Protein AF-A0A259RY39-F1 (afdb_monomer)

Sequence (147 aa):
MTQNDYSRMEEHLDDMGLEQGPTVVTRWVSFTVADETYALNVLDVQEVLRAAEITPIPGAHPAIRGIINLRGNVVTILDARIFFSLPEKPFDDDSRIMVVELRSGEVAGIVVDSVAEVIALDEEIVNEAKRRQIDYPCRSQRIIGSR

pLDDT: mean 76.79, std 20.11, range [33.66, 96.0]

Foldseek 3Di:
DDPPPVVVVVVVVVPPPPPPPPQPWWKWWWAAAPPDIDTDGPVFFDDKAADDDADADPPDDPQWRHWDQDPNDTATEGEPCVVVVHDDDDADRQWIWTWGQDPVRHIHTYIGNHTDDIDIDGPVVDDPDPPPVPPDPPPPPPPPDDD

Nearest PDB structures (foldseek):
  2qdl-assembly2_B  TM=9.710E-01  e=1.797E-10  Caldanaerobacter subterraneus subsp. tengcongensis MB4
  2qdl-assembly1_A  TM=9.159E-01  e=6.463E-10  Caldanaerobacter subterraneus subsp. tengcongensis MB4
  8c5v-assembly1_H  TM=9.210E-01  e=1.408E-09  Escherichia coli
  4jpb-assembly1_W  TM=8.620E-01  e=2.688E-08  Thermotoga maritima MSB8
  3ja6-assembly1_F  TM=8.731E-01  e=1.080E-07  Escherichia coli

Solvent-accessible surface area (backbone atoms only — not comparable to full-atom values): 9207 Å² total; per-residue (Å²): 139,74,88,70,67,64,63,70,59,57,72,65,60,78,73,67,76,74,73,78,60,84,76,63,66,44,50,25,41,31,30,30,50,90,96,44,81,48,70,42,53,46,89,38,48,77,49,80,40,68,70,68,86,61,47,68,52,89,91,53,59,86,34,44,57,21,34,38,77,58,94,87,40,81,30,46,29,32,34,48,39,53,67,69,74,42,81,83,73,82,85,54,96,57,19,24,28,42,29,31,52,43,99,87,73,49,60,38,28,36,38,37,53,31,68,76,52,79,44,77,41,52,61,91,75,63,71,82,73,76,81,74,79,76,83,68,84,78,77,79,76,77,82,74,85,77,132

Secondary structure (DSSP, 8-state):
--TTTTHHHHTTTTT---------EEEEEEEEETTEEEEEETTTEEEEEE----BPPTT--TTEEEEEEETTEEEEEEEHHHHTTPPP----SS-EEEEEE-TTS-EEEEEESEEEEEEEEETTT----------------------

Mean predicted aligned error: 12.69 Å

Structure (mmCIF, N/CA/C/O backbone):
data_AF-A0A259RY39-F1
#
_entry.id   AF-A0A259RY39-F1
#
loop_
_atom_site.group_PDB
_atom_site.id
_atom_site.type_symbol
_atom_site.label_atom_id
_atom_site.label_alt_id
_atom_site.label_comp_id
_atom_site.label_asym_id
_atom_site.label_entity_id
_atom_site.label_seq_id
_atom_site.pdbx_PDB_ins_code
_atom_site.Cartn_x
_atom_site.Cartn_y
_atom_site.Cartn_z
_atom_site.occupancy
_atom_site.B_iso_or_equiv
_atom_site.auth_seq_id
_atom_site.auth_comp_id
_atom_site.auth_asym_id
_atom_site.auth_atom_id
_atom_site.pdbx_PDB_model_num
ATOM 1 N N . MET A 1 1 ? 60.167 21.626 -30.071 1.00 44.81 1 MET A N 1
ATOM 2 C CA . MET A 1 1 ? 58.891 22.324 -29.814 1.00 44.81 1 MET A CA 1
ATOM 3 C C . MET A 1 1 ? 58.229 21.558 -28.691 1.00 44.81 1 MET A C 1
ATOM 5 O O . MET A 1 1 ? 57.901 20.397 -28.883 1.00 44.81 1 MET A O 1
ATOM 9 N N . THR A 1 2 ? 58.299 22.112 -27.485 1.00 44.94 2 THR A N 1
ATOM 10 C CA . THR A 1 2 ? 58.137 21.401 -26.211 1.00 44.94 2 THR A CA 1
ATOM 11 C C . THR A 1 2 ? 56.680 21.304 -25.776 1.00 44.94 2 THR A C 1
ATOM 13 O O . THR A 1 2 ? 55.880 22.178 -26.086 1.00 44.94 2 THR A O 1
ATOM 16 N N . GLN A 1 3 ? 56.406 20.259 -24.994 1.00 48.69 3 GLN A N 1
ATOM 17 C CA . GLN A 1 3 ? 55.212 19.894 -24.215 1.00 48.69 3 GLN A CA 1
ATOM 18 C C . GLN A 1 3 ? 54.482 21.015 -23.424 1.00 48.69 3 GLN A C 1
ATOM 20 O O . GLN A 1 3 ? 53.579 20.706 -22.659 1.00 48.69 3 GLN A O 1
ATOM 25 N N . ASN A 1 4 ? 54.864 22.289 -23.547 1.00 48.75 4 ASN A N 1
ATOM 26 C CA . ASN A 1 4 ? 54.578 23.344 -22.568 1.00 48.75 4 ASN A CA 1
ATOM 27 C C . ASN A 1 4 ? 53.408 24.282 -22.931 1.00 48.75 4 ASN A C 1
ATOM 29 O O . ASN A 1 4 ? 53.130 25.199 -22.165 1.00 48.75 4 ASN A O 1
ATOM 33 N N . ASP A 1 5 ? 52.738 24.074 -24.071 1.00 55.75 5 ASP A N 1
ATOM 34 C CA . ASP A 1 5 ? 51.560 24.873 -24.467 1.00 55.75 5 ASP A CA 1
ATOM 35 C C . ASP A 1 5 ? 50.223 24.227 -24.062 1.00 55.75 5 ASP A C 1
ATOM 37 O O . ASP A 1 5 ? 49.259 24.942 -23.802 1.00 55.75 5 ASP A O 1
ATOM 41 N N . TYR A 1 6 ? 50.150 22.897 -23.925 1.00 54.31 6 TYR A N 1
ATOM 42 C CA . TYR A 1 6 ? 48.896 22.223 -23.549 1.00 54.31 6 TYR A CA 1
ATOM 43 C C . TYR A 1 6 ? 48.585 22.314 -22.049 1.00 54.31 6 TYR A C 1
ATOM 45 O O . TYR A 1 6 ? 47.423 22.437 -21.676 1.00 54.31 6 TYR A O 1
ATOM 53 N N . SER A 1 7 ? 49.604 22.370 -21.186 1.00 51.31 7 SER A N 1
ATOM 54 C CA . SER A 1 7 ? 49.407 22.511 -19.735 1.00 51.31 7 SER A CA 1
ATOM 55 C C . SER A 1 7 ? 48.863 23.886 -19.327 1.00 51.31 7 SER A C 1
ATOM 57 O O . SER A 1 7 ? 48.232 24.012 -18.287 1.00 51.31 7 SER A O 1
ATOM 59 N N . ARG A 1 8 ? 49.039 24.921 -20.162 1.00 52.28 8 ARG A N 1
ATOM 60 C CA . ARG A 1 8 ? 48.520 26.271 -19.881 1.00 52.28 8 ARG A CA 1
ATOM 61 C C . ARG A 1 8 ? 47.034 26.438 -20.228 1.00 52.28 8 ARG A C 1
ATOM 63 O O . ARG A 1 8 ? 46.434 27.441 -19.856 1.00 52.28 8 ARG A O 1
ATOM 70 N N . MET A 1 9 ? 46.446 25.474 -20.938 1.00 46.97 9 MET A N 1
ATOM 71 C CA . MET A 1 9 ? 45.008 25.439 -21.221 1.00 46.97 9 MET A CA 1
ATOM 72 C C . MET A 1 9 ? 44.228 24.549 -20.242 1.00 46.97 9 MET A C 1
ATOM 74 O O . MET A 1 9 ? 43.029 24.758 -20.089 1.00 46.97 9 MET A O 1
ATOM 78 N N . GLU A 1 10 ? 44.883 23.607 -19.554 1.00 49.94 10 GLU A N 1
ATOM 79 C CA . GLU A 1 10 ? 44.246 22.778 -18.514 1.00 49.94 10 GLU A CA 1
ATOM 80 C C . GLU A 1 10 ? 44.053 23.538 -17.190 1.00 49.94 10 GLU A C 1
ATOM 82 O O . GLU A 1 10 ? 43.037 23.351 -16.532 1.00 49.94 10 GLU A O 1
ATOM 87 N N . GLU A 1 11 ? 44.927 24.495 -16.852 1.00 48.84 11 GLU A N 1
ATOM 88 C CA . GLU A 1 11 ? 44.770 25.334 -15.645 1.00 48.84 11 GLU A CA 1
ATOM 89 C C . GLU A 1 11 ? 43.598 26.338 -15.711 1.00 48.84 11 GLU A C 1
ATOM 91 O O . GLU A 1 11 ? 43.310 27.005 -14.721 1.00 48.84 11 GLU A O 1
ATOM 96 N N . HIS A 1 12 ? 42.908 26.475 -16.851 1.00 47.03 12 HIS A N 1
ATOM 97 C CA . HIS A 1 12 ? 41.786 27.417 -16.994 1.00 47.03 12 HIS A CA 1
ATOM 98 C C . HIS A 1 12 ? 40.399 26.757 -16.974 1.00 47.03 12 HIS A C 1
ATOM 100 O O . HIS A 1 12 ? 39.395 27.456 -17.079 1.00 47.03 12 HIS A O 1
ATOM 106 N N . LEU A 1 13 ? 40.322 25.428 -16.841 1.00 52.62 13 LEU A N 1
ATOM 107 C CA . LEU A 1 13 ? 39.045 24.705 -16.746 1.00 52.62 13 LEU A CA 1
ATOM 108 C C . LEU A 1 13 ? 38.682 24.296 -15.311 1.00 52.62 13 LEU A C 1
ATOM 110 O O . LEU A 1 13 ? 37.520 23.987 -15.061 1.00 52.62 13 LEU A O 1
ATOM 114 N N . ASP A 1 14 ? 39.619 24.403 -14.365 1.00 46.53 14 ASP A N 1
ATOM 115 C CA . ASP A 1 14 ? 39.352 24.226 -12.928 1.00 46.53 14 ASP A CA 1
ATOM 116 C C . ASP A 1 14 ? 38.629 25.436 -12.291 1.00 46.53 14 ASP A C 1
ATOM 118 O O . ASP A 1 14 ? 38.154 25.342 -11.162 1.00 46.53 14 ASP A O 1
ATOM 122 N N . ASP A 1 15 ? 38.493 26.560 -13.012 1.00 50.41 15 ASP A N 1
ATOM 123 C CA . ASP A 1 15 ? 37.770 27.769 -12.562 1.00 50.41 15 ASP A CA 1
ATOM 124 C C . ASP A 1 15 ? 36.294 27.796 -13.017 1.00 50.41 15 ASP A C 1
ATOM 126 O O . ASP A 1 15 ? 35.532 28.713 -12.709 1.00 50.41 15 ASP A O 1
ATOM 130 N N . MET A 1 16 ? 35.833 26.760 -13.730 1.00 51.25 16 MET A N 1
ATOM 131 C CA . MET A 1 16 ? 34.403 26.557 -13.974 1.00 51.25 16 MET A CA 1
ATOM 132 C C . MET A 1 16 ? 33.787 25.832 -12.783 1.00 51.25 16 MET A C 1
ATOM 134 O O . MET A 1 16 ? 33.422 24.662 -12.881 1.00 51.25 16 MET A O 1
ATOM 138 N N . GLY A 1 17 ? 33.682 26.551 -11.662 1.00 52.22 17 GLY A N 1
ATOM 139 C CA . GLY A 1 17 ? 33.010 26.139 -10.434 1.00 52.22 17 GLY A CA 1
ATOM 140 C C . GLY A 1 17 ? 31.550 25.745 -10.657 1.00 52.22 17 GLY A C 1
ATOM 141 O O . GLY A 1 1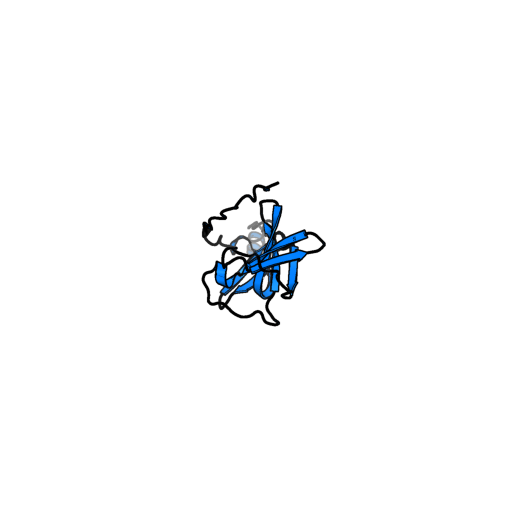7 ? 30.628 26.457 -10.269 1.00 52.22 17 GLY A O 1
ATOM 142 N N . LEU A 1 18 ? 31.328 24.565 -11.230 1.00 53.22 18 LEU A N 1
ATOM 143 C CA . LEU A 1 18 ? 30.142 23.784 -10.955 1.00 53.22 18 LEU A CA 1
ATOM 144 C C . LEU A 1 18 ? 30.344 23.236 -9.548 1.00 53.22 18 LEU A C 1
ATOM 146 O O . LEU A 1 18 ? 30.750 22.090 -9.355 1.00 53.22 18 LEU A O 1
ATOM 150 N N . GLU A 1 19 ? 30.079 24.087 -8.556 1.00 52.00 19 GLU A N 1
ATOM 151 C CA . GLU A 1 19 ? 29.602 23.590 -7.279 1.00 52.00 19 GLU A CA 1
ATOM 152 C C . GLU A 1 19 ? 28.390 22.721 -7.612 1.00 52.00 19 GLU A C 1
ATOM 154 O O . GLU A 1 19 ? 27.278 23.210 -7.810 1.00 52.00 19 GLU A O 1
ATOM 159 N N . GLN A 1 20 ? 28.613 21.415 -7.733 1.00 52.09 20 GLN A N 1
ATOM 160 C CA . GLN A 1 20 ? 27.557 20.443 -7.539 1.00 52.09 20 GLN A CA 1
ATOM 161 C C . GLN A 1 20 ? 27.186 20.611 -6.065 1.00 52.09 20 GLN A C 1
ATOM 163 O O . GLN A 1 20 ? 27.741 19.953 -5.183 1.00 52.09 20 GLN A O 1
ATOM 168 N N . GLY A 1 21 ? 26.328 21.602 -5.788 1.00 56.72 21 GLY A N 1
ATOM 169 C CA . GLY A 1 21 ? 25.655 21.737 -4.507 1.00 56.72 21 GLY A CA 1
ATOM 170 C C . GLY A 1 21 ? 25.049 20.379 -4.156 1.00 56.72 21 GLY A C 1
ATOM 171 O O . GLY A 1 21 ? 24.786 19.593 -5.066 1.00 56.72 21 GLY A O 1
ATOM 172 N N . PRO A 1 22 ? 24.886 20.052 -2.865 1.00 57.12 22 PRO A N 1
ATOM 173 C CA . PRO A 1 22 ? 24.523 18.703 -2.453 1.00 57.12 22 PRO A CA 1
ATOM 174 C C . PRO A 1 22 ? 23.298 18.241 -3.242 1.00 57.12 22 PRO A C 1
ATOM 176 O O . PRO A 1 22 ? 22.208 18.778 -3.049 1.00 57.12 22 PRO A O 1
ATOM 179 N N . THR A 1 23 ? 23.486 17.287 -4.159 1.00 62.09 23 THR A N 1
ATOM 180 C CA . THR A 1 23 ? 22.377 16.700 -4.904 1.00 62.09 23 THR A CA 1
ATOM 181 C C . THR A 1 23 ? 21.478 16.058 -3.863 1.00 62.09 23 THR A C 1
ATOM 183 O O . THR A 1 23 ? 21.899 15.148 -3.140 1.00 62.09 23 THR A O 1
ATOM 186 N N . VAL A 1 24 ? 20.270 16.596 -3.698 1.00 68.94 24 VAL A N 1
ATOM 187 C CA . VAL A 1 24 ? 19.313 16.067 -2.729 1.00 68.94 24 VAL A CA 1
ATOM 188 C C . VAL A 1 24 ? 18.763 14.775 -3.317 1.00 68.94 24 VAL A C 1
ATOM 190 O O . VAL A 1 24 ? 17.808 14.759 -4.087 1.00 68.94 24 VAL A O 1
ATOM 193 N N . VAL A 1 25 ? 19.433 13.671 -2.998 1.00 78.81 25 VAL A N 1
ATOM 194 C CA . VAL A 1 25 ? 19.019 12.339 -3.427 1.00 78.81 25 VAL A CA 1
ATOM 195 C C . VAL A 1 25 ? 17.863 11.891 -2.540 1.00 78.81 25 VAL A C 1
ATOM 197 O O . VAL A 1 25 ? 18.049 11.587 -1.358 1.00 78.81 25 VAL A O 1
ATOM 200 N N . THR A 1 26 ? 16.662 11.821 -3.112 1.00 84.69 26 THR A N 1
ATOM 201 C CA . THR A 1 26 ? 15.477 11.330 -2.403 1.00 84.69 26 THR A CA 1
ATOM 202 C C . THR A 1 26 ? 15.310 9.835 -2.642 1.00 84.69 26 THR A C 1
ATOM 204 O O . THR A 1 26 ? 15.520 9.325 -3.743 1.00 84.69 26 THR A O 1
ATOM 207 N N . ARG A 1 27 ? 14.935 9.105 -1.590 1.00 88.06 27 ARG A N 1
ATOM 208 C CA . ARG A 1 27 ? 14.699 7.660 -1.650 1.00 88.06 27 ARG A CA 1
ATOM 209 C C . ARG A 1 27 ? 13.213 7.362 -1.772 1.00 88.06 27 ARG A C 1
ATOM 211 O O . ARG A 1 27 ? 12.397 7.938 -1.056 1.00 88.06 27 ARG A O 1
ATOM 218 N N . TRP A 1 28 ? 12.888 6.405 -2.626 1.00 90.75 28 TRP A N 1
ATOM 219 C CA . TRP A 1 28 ? 11.523 6.031 -2.957 1.00 90.75 28 TRP A CA 1
ATOM 220 C C . TRP A 1 28 ? 11.354 4.521 -2.895 1.00 90.75 28 TRP A C 1
ATOM 222 O O . TRP A 1 28 ? 12.236 3.784 -3.319 1.00 90.75 28 TRP A O 1
ATOM 232 N N . VAL A 1 29 ? 10.216 4.051 -2.400 1.00 91.31 29 VAL A N 1
ATOM 233 C CA . VAL A 1 29 ? 9.821 2.643 -2.471 1.00 91.31 29 VAL A CA 1
ATOM 234 C C . VAL A 1 29 ? 9.013 2.449 -3.746 1.00 91.31 29 VAL A C 1
ATOM 236 O O . VAL A 1 29 ? 7.933 3.027 -3.876 1.00 91.31 29 VAL A O 1
ATOM 239 N N . SER A 1 30 ? 9.534 1.653 -4.680 1.00 92.06 30 SER A N 1
ATOM 240 C CA . SER A 1 30 ? 8.837 1.329 -5.926 1.00 92.06 30 SER A CA 1
ATOM 241 C C . SER A 1 30 ? 7.920 0.114 -5.761 1.00 92.06 30 SER A C 1
ATOM 243 O O . SER A 1 30 ? 8.240 -0.852 -5.063 1.00 92.06 30 SER A O 1
ATOM 245 N N . PHE A 1 31 ? 6.760 0.167 -6.404 1.00 93.38 31 PHE A N 1
ATOM 246 C CA . PHE A 1 31 ? 5.762 -0.898 -6.397 1.00 93.38 31 PHE A CA 1
ATOM 247 C C . PHE A 1 31 ? 5.000 -0.923 -7.718 1.00 93.38 31 PHE A C 1
ATOM 249 O O . PHE A 1 31 ? 5.008 0.050 -8.472 1.00 93.38 31 PHE A O 1
ATOM 256 N N . THR A 1 32 ? 4.335 -2.038 -7.996 1.00 92.94 32 THR A N 1
ATOM 257 C CA . THR A 1 32 ? 3.554 -2.210 -9.222 1.00 92.94 32 THR A CA 1
ATOM 258 C C . THR A 1 32 ? 2.072 -2.364 -8.923 1.00 92.94 32 THR A C 1
ATOM 260 O O . THR A 1 32 ? 1.668 -2.915 -7.891 1.00 92.94 32 THR A O 1
ATOM 263 N N . VAL A 1 33 ? 1.260 -1.839 -9.838 1.00 93.25 33 VAL A N 1
ATOM 264 C CA . VAL A 1 33 ? -0.185 -2.054 -9.886 1.00 93.25 33 VAL A CA 1
ATOM 265 C C . VAL A 1 33 ? -0.559 -2.284 -11.347 1.00 93.25 33 VAL A C 1
ATOM 267 O O . VAL A 1 33 ? -0.399 -1.401 -12.186 1.00 93.25 33 VAL A O 1
ATOM 270 N N . ALA A 1 34 ? -1.051 -3.481 -11.651 1.00 91.56 34 ALA A N 1
ATOM 271 C CA . ALA A 1 34 ? -1.175 -4.003 -13.006 1.00 91.56 34 ALA A CA 1
ATOM 272 C C . ALA A 1 34 ? 0.154 -3.878 -13.777 1.00 91.56 34 ALA A C 1
ATOM 274 O O . ALA A 1 34 ? 1.161 -4.422 -13.332 1.00 91.56 34 ALA A O 1
ATOM 275 N N . ASP A 1 35 ? 0.151 -3.175 -14.908 1.00 88.69 35 ASP A N 1
ATOM 276 C CA . ASP A 1 35 ? 1.316 -3.023 -15.786 1.00 88.69 35 ASP A CA 1
ATOM 277 C C . ASP A 1 35 ? 2.070 -1.701 -15.549 1.00 88.69 35 ASP A C 1
ATOM 279 O O . ASP A 1 35 ? 2.942 -1.324 -16.333 1.00 88.69 35 ASP A O 1
ATOM 283 N N . GLU A 1 36 ? 1.727 -0.971 -14.483 1.00 88.00 36 GLU A N 1
ATOM 284 C CA . GLU A 1 36 ? 2.298 0.337 -14.172 1.00 88.00 36 GLU A CA 1
ATOM 285 C C . GLU A 1 36 ? 3.130 0.306 -12.885 1.00 88.00 36 GLU A C 1
ATOM 287 O O . GLU A 1 36 ? 2.744 -0.281 -11.868 1.00 88.00 36 GLU A O 1
ATOM 292 N N . THR A 1 37 ? 4.276 0.989 -12.931 1.00 88.31 37 THR A N 1
ATOM 293 C CA . THR A 1 37 ? 5.172 1.170 -11.785 1.00 88.31 37 THR A CA 1
ATOM 294 C C . THR A 1 37 ? 4.937 2.530 -11.149 1.00 88.31 37 THR A C 1
ATOM 296 O O . THR A 1 37 ? 4.965 3.567 -11.813 1.00 88.31 37 THR A O 1
ATOM 299 N N . TYR A 1 38 ? 4.769 2.515 -9.835 1.00 89.19 38 TYR A N 1
ATOM 300 C CA . TYR A 1 38 ? 4.565 3.675 -8.987 1.00 89.19 38 TYR A CA 1
ATOM 301 C C . TYR A 1 38 ? 5.647 3.732 -7.912 1.00 89.19 38 TYR A C 1
ATOM 303 O O . TYR A 1 38 ? 6.360 2.755 -7.667 1.00 89.19 38 TYR A O 1
ATOM 311 N N . ALA A 1 39 ? 5.769 4.881 -7.252 1.00 88.3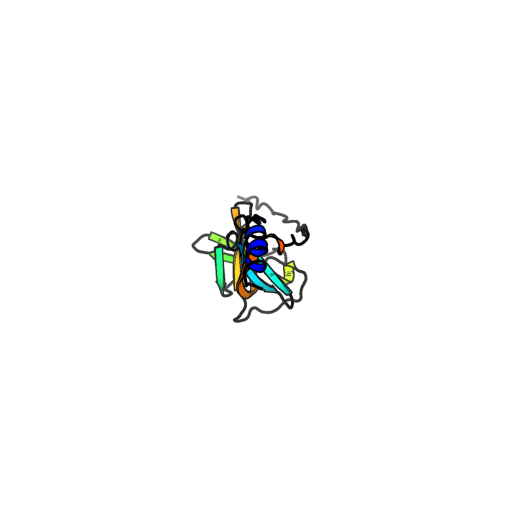8 39 ALA A N 1
ATOM 312 C CA . ALA A 1 39 ? 6.694 5.036 -6.145 1.00 88.38 39 ALA A CA 1
ATOM 313 C C . ALA A 1 39 ? 6.144 5.980 -5.073 1.00 88.38 39 ALA A C 1
ATOM 315 O O . ALA A 1 39 ? 5.450 6.951 -5.375 1.00 88.38 39 ALA A O 1
ATOM 316 N N . LEU A 1 40 ? 6.473 5.685 -3.817 1.00 89.00 40 LEU A N 1
ATOM 317 C CA . LEU A 1 40 ? 6.185 6.535 -2.661 1.00 89.00 40 LEU A CA 1
ATOM 318 C C . LEU A 1 40 ? 7.487 6.931 -1.982 1.00 89.00 40 LEU A C 1
ATOM 320 O O . LEU A 1 40 ? 8.448 6.162 -2.001 1.00 89.00 40 LEU A O 1
ATOM 324 N N . ASN A 1 41 ? 7.533 8.129 -1.400 1.00 87.94 41 ASN A N 1
ATOM 325 C CA . ASN A 1 41 ? 8.714 8.563 -0.667 1.00 87.94 41 ASN A CA 1
ATOM 326 C C . ASN A 1 41 ? 8.949 7.589 0.493 1.00 87.94 41 ASN A C 1
ATOM 328 O O . ASN A 1 41 ? 8.008 7.226 1.199 1.00 87.94 41 ASN A O 1
ATOM 332 N N . VAL A 1 42 ? 10.195 7.15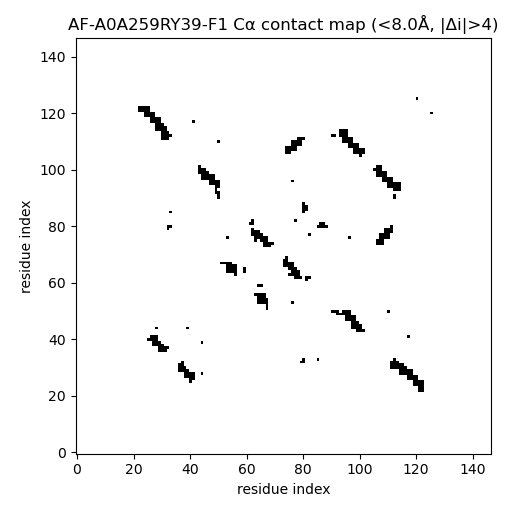7 0.692 1.00 89.94 42 VAL A N 1
ATOM 333 C CA . VAL A 1 42 ? 10.527 6.205 1.761 1.00 89.94 42 VAL A CA 1
ATOM 334 C C . VAL A 1 42 ? 10.143 6.730 3.145 1.00 89.94 42 VAL A C 1
ATOM 336 O O . VAL A 1 42 ? 9.871 5.938 4.036 1.00 89.94 42 VAL A O 1
ATOM 339 N N . LEU A 1 43 ? 10.102 8.053 3.323 1.00 89.88 43 LEU A N 1
ATOM 340 C CA . LEU A 1 43 ? 9.723 8.694 4.579 1.00 89.88 43 LEU A CA 1
ATOM 341 C C . LEU A 1 43 ? 8.222 8.586 4.877 1.00 89.88 43 LEU A C 1
ATOM 343 O O . LEU A 1 43 ? 7.847 8.620 6.043 1.00 89.88 43 LEU A O 1
ATOM 347 N N . ASP A 1 44 ? 7.384 8.425 3.850 1.00 90.38 44 ASP A N 1
ATOM 348 C CA . ASP A 1 44 ? 5.935 8.264 4.011 1.00 90.38 44 ASP A CA 1
ATOM 349 C C . ASP A 1 44 ? 5.548 6.792 4.250 1.00 90.38 44 ASP A C 1
ATOM 351 O O . ASP A 1 44 ? 4.426 6.503 4.664 1.00 90.38 44 ASP A O 1
ATOM 355 N N . VAL A 1 45 ? 6.452 5.841 3.980 1.00 92.44 45 VAL A N 1
ATOM 356 C CA . VAL A 1 45 ? 6.214 4.399 4.139 1.00 92.44 45 VAL A CA 1
ATOM 357 C C . VAL A 1 45 ? 6.717 3.946 5.505 1.00 92.44 45 VAL A C 1
ATOM 359 O O . VAL A 1 45 ? 7.919 3.884 5.748 1.00 92.44 45 VAL A O 1
ATOM 362 N N . GLN A 1 46 ? 5.796 3.564 6.388 1.00 93.12 46 GLN A N 1
ATOM 363 C CA . GLN A 1 46 ? 6.150 3.042 7.705 1.00 93.12 46 GLN A CA 1
ATOM 364 C C . GLN A 1 46 ? 6.610 1.586 7.617 1.00 93.12 46 GLN A C 1
ATOM 366 O O . GLN A 1 46 ? 7.667 1.233 8.137 1.00 93.12 46 GLN A O 1
ATOM 371 N N . GLU A 1 47 ? 5.818 0.724 6.970 1.00 92.25 47 GLU A N 1
ATOM 372 C CA . GLU A 1 47 ? 6.070 -0.720 6.911 1.00 92.25 47 GLU A CA 1
ATOM 373 C C . GLU A 1 47 ? 5.512 -1.327 5.614 1.00 92.25 47 GLU A C 1
ATOM 375 O O . GLU A 1 47 ? 4.513 -0.863 5.066 1.00 92.25 47 GLU A O 1
ATOM 380 N N . VAL A 1 48 ? 6.133 -2.408 5.135 1.00 94.06 48 VAL A N 1
ATOM 381 C CA . VAL A 1 48 ? 5.611 -3.225 4.031 1.00 94.06 48 VAL A CA 1
ATOM 382 C C . VAL A 1 48 ? 5.301 -4.611 4.574 1.00 94.06 48 VAL A C 1
ATOM 384 O O . VAL A 1 48 ? 6.197 -5.351 4.983 1.00 94.06 48 VAL A O 1
ATOM 387 N N . LEU A 1 49 ? 4.021 -4.965 4.582 1.00 93.62 49 LEU A N 1
ATOM 388 C CA . LEU A 1 49 ? 3.524 -6.225 5.119 1.00 93.62 49 LEU A CA 1
ATOM 389 C C . LEU A 1 49 ? 3.156 -7.170 3.974 1.00 93.62 49 LEU A C 1
ATOM 391 O O . LEU A 1 49 ? 2.766 -6.741 2.886 1.00 93.62 49 LEU A O 1
ATOM 395 N N . ARG A 1 50 ? 3.239 -8.479 4.217 1.00 91.56 50 ARG A N 1
ATOM 396 C CA . ARG A 1 50 ? 2.567 -9.451 3.342 1.00 91.56 50 ARG A CA 1
ATOM 397 C C . ARG A 1 50 ? 1.057 -9.256 3.447 1.00 91.56 50 ARG A C 1
ATOM 399 O O . ARG A 1 50 ? 0.578 -8.800 4.486 1.00 91.56 50 ARG A O 1
ATOM 406 N N . ALA A 1 51 ? 0.321 -9.610 2.395 1.00 78.00 51 ALA A N 1
ATOM 407 C CA . ALA A 1 51 ? -1.133 -9.646 2.467 1.00 78.00 51 ALA A CA 1
ATOM 408 C C . ALA A 1 51 ? -1.568 -10.515 3.665 1.00 78.00 51 ALA A C 1
ATOM 410 O O . ALA A 1 51 ? -1.242 -11.699 3.744 1.00 78.00 51 ALA A O 1
ATOM 411 N N . ALA A 1 52 ? -2.233 -9.885 4.631 1.00 78.50 52 ALA A N 1
ATOM 412 C CA . ALA A 1 52 ? -2.785 -10.524 5.820 1.00 78.50 52 ALA A CA 1
ATOM 413 C C . ALA A 1 52 ? -4.311 -10.620 5.694 1.00 78.50 52 ALA A C 1
ATOM 415 O O . ALA A 1 52 ? -4.902 -10.080 4.757 1.00 78.50 52 ALA A O 1
ATOM 416 N N . GLU A 1 53 ? -4.964 -11.280 6.649 1.00 88.31 53 GLU A N 1
ATOM 417 C CA . GLU A 1 53 ? -6.425 -11.273 6.715 1.00 88.31 53 GLU A CA 1
ATOM 418 C C . GLU A 1 53 ? -6.945 -9.850 6.969 1.00 88.31 53 GLU A C 1
ATOM 420 O O . GLU A 1 53 ? -6.661 -9.231 7.997 1.00 88.31 53 GLU A O 1
ATOM 425 N N . ILE A 1 54 ? -7.714 -9.330 6.011 1.00 93.88 54 ILE A N 1
ATOM 426 C CA . ILE A 1 54 ? -8.374 -8.026 6.102 1.00 93.88 54 ILE A CA 1
ATOM 427 C C . ILE A 1 54 ? -9.796 -8.250 6.609 1.00 93.88 54 ILE A C 1
ATOM 429 O O . ILE A 1 54 ? -10.560 -9.020 6.026 1.00 93.88 54 ILE A O 1
ATOM 433 N N . THR A 1 55 ? -10.172 -7.545 7.675 1.00 94.81 55 THR A N 1
ATOM 434 C CA . THR A 1 55 ? -11.544 -7.573 8.190 1.00 94.81 55 THR A CA 1
ATOM 435 C C . THR A 1 55 ? -12.405 -6.601 7.381 1.00 94.81 55 THR A C 1
ATOM 437 O O . THR A 1 55 ? -12.152 -5.394 7.442 1.00 94.81 55 THR A O 1
ATOM 440 N N . PRO A 1 56 ? -13.413 -7.071 6.625 1.00 92.38 56 PRO A N 1
ATOM 441 C CA . PRO A 1 56 ? -14.218 -6.200 5.777 1.00 92.38 56 PRO A CA 1
ATOM 442 C C . PRO A 1 56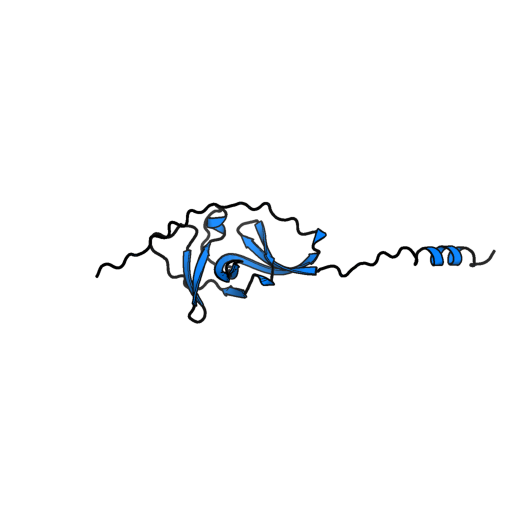 ? -15.073 -5.240 6.607 1.00 92.38 56 PRO A C 1
ATOM 444 O O . PRO A 1 56 ? -15.606 -5.604 7.655 1.00 92.38 56 PRO A O 1
ATOM 447 N N . ILE A 1 57 ? -15.249 -4.016 6.104 1.00 93.00 57 ILE A N 1
ATOM 448 C CA . ILE A 1 57 ? -16.137 -3.013 6.703 1.00 93.00 57 ILE A CA 1
ATOM 449 C C . ILE A 1 57 ? -17.461 -3.006 5.920 1.00 93.00 57 ILE A C 1
ATOM 451 O O . ILE A 1 57 ? -17.462 -2.664 4.734 1.00 93.00 57 ILE A O 1
ATOM 455 N N . PRO A 1 58 ? -18.604 -3.348 6.543 1.00 88.75 58 PRO A N 1
ATOM 456 C CA . PRO A 1 58 ? -19.899 -3.316 5.870 1.00 88.75 58 PRO A CA 1
ATOM 457 C C . PRO A 1 58 ? -20.256 -1.912 5.363 1.00 88.75 58 PRO A C 1
ATOM 459 O O . PRO A 1 58 ? -20.181 -0.937 6.108 1.00 88.75 58 PRO A O 1
ATOM 462 N N . GLY A 1 59 ? -20.675 -1.812 4.100 1.00 88.00 59 GLY A N 1
ATOM 463 C CA . GLY A 1 59 ? -21.103 -0.546 3.492 1.00 88.00 59 GLY A CA 1
ATOM 464 C C . GLY A 1 59 ? -19.972 0.432 3.156 1.00 88.00 59 GLY A C 1
ATOM 465 O O . GLY A 1 59 ? -20.258 1.571 2.786 1.00 88.00 59 GLY A O 1
ATOM 466 N N . ALA A 1 60 ? -18.707 0.016 3.275 1.00 88.38 60 ALA A N 1
ATOM 467 C CA . ALA A 1 60 ? -17.576 0.825 2.843 1.00 88.38 60 ALA A CA 1
ATOM 468 C C . ALA A 1 60 ? -17.519 0.965 1.313 1.00 88.38 60 ALA A C 1
ATOM 470 O O . ALA A 1 60 ? -18.097 0.174 0.564 1.00 88.38 60 ALA A O 1
ATOM 471 N N . HIS A 1 61 ? -16.808 1.995 0.852 1.00 89.38 61 HIS A N 1
ATOM 472 C CA . HIS A 1 61 ? -16.546 2.191 -0.571 1.00 89.38 61 HIS A CA 1
ATOM 473 C C . HIS A 1 61 ? -15.779 0.980 -1.143 1.00 89.38 61 HIS A C 1
ATOM 475 O O . HIS A 1 61 ? -14.908 0.474 -0.442 1.00 89.38 61 HIS A O 1
ATOM 481 N N . PRO A 1 62 ? -16.006 0.547 -2.400 1.00 87.56 62 PRO A N 1
ATOM 482 C CA . PRO A 1 62 ? -15.321 -0.619 -2.980 1.00 87.56 62 PRO A CA 1
ATOM 483 C C . PRO A 1 62 ? -13.789 -0.554 -2.930 1.00 87.56 62 PRO A C 1
ATOM 485 O O . PRO A 1 62 ? -13.125 -1.576 -2.799 1.00 87.56 62 PRO A O 1
ATOM 488 N N . ALA A 1 63 ? -13.227 0.657 -2.994 1.00 89.44 63 ALA A N 1
ATOM 489 C CA . ALA A 1 63 ? -11.785 0.875 -2.855 1.00 89.44 63 ALA A CA 1
ATOM 490 C C . ALA A 1 63 ? -11.248 0.563 -1.448 1.00 89.44 63 ALA A C 1
ATOM 492 O O . ALA A 1 63 ? -10.045 0.411 -1.287 1.00 89.44 63 ALA A O 1
ATOM 493 N N . ILE A 1 64 ? -12.111 0.484 -0.433 1.00 93.19 64 ILE A N 1
ATOM 494 C CA . ILE A 1 64 ? -11.761 0.119 0.939 1.00 93.19 64 ILE A CA 1
ATOM 495 C C . ILE A 1 64 ? -12.027 -1.376 1.101 1.00 93.19 64 ILE A C 1
ATOM 497 O O . ILE A 1 64 ? -13.177 -1.811 1.164 1.00 93.19 64 ILE A O 1
ATOM 501 N N . ARG A 1 65 ? -10.965 -2.178 1.220 1.00 92.44 65 ARG A N 1
ATOM 502 C CA . ARG A 1 65 ? -11.110 -3.622 1.473 1.00 92.44 65 ARG A CA 1
ATOM 503 C C . ARG A 1 65 ? -11.481 -3.919 2.911 1.00 92.44 65 ARG A C 1
ATOM 505 O O . ARG A 1 65 ? -12.146 -4.919 3.165 1.00 92.44 65 ARG A O 1
ATOM 512 N N . GLY A 1 66 ? -11.098 -3.043 3.834 1.00 94.50 66 GLY A N 1
ATOM 513 C CA . GLY A 1 66 ? -11.511 -3.136 5.223 1.00 94.50 66 GLY A CA 1
ATOM 514 C C . GLY A 1 66 ? -10.478 -2.558 6.174 1.00 94.50 66 GLY A C 1
ATOM 515 O O . GLY A 1 66 ? -9.887 -1.519 5.890 1.00 94.50 66 GLY A O 1
ATOM 516 N N . ILE A 1 67 ? -10.268 -3.239 7.296 1.00 94.81 67 ILE A N 1
ATOM 517 C CA . ILE A 1 67 ? -9.283 -2.877 8.314 1.00 94.81 67 ILE A CA 1
ATOM 518 C C . ILE A 1 67 ? -8.371 -4.049 8.673 1.00 94.81 67 ILE A C 1
ATOM 520 O O . ILE A 1 67 ? -8.759 -5.214 8.570 1.00 94.81 67 ILE A O 1
ATOM 524 N N . ILE A 1 68 ? -7.181 -3.722 9.168 1.00 94.44 68 ILE A N 1
ATOM 525 C CA . ILE A 1 68 ? -6.294 -4.650 9.876 1.00 94.44 68 ILE A CA 1
ATOM 526 C C . ILE A 1 68 ? -5.943 -4.085 11.250 1.00 94.44 68 ILE A C 1
ATOM 528 O O . ILE A 1 68 ? -6.013 -2.876 11.480 1.00 94.44 68 ILE A O 1
ATOM 532 N N . ASN A 1 69 ? -5.537 -4.967 12.159 1.00 92.44 69 ASN A N 1
ATOM 533 C CA . ASN A 1 69 ? -4.945 -4.563 13.426 1.00 92.44 69 ASN A CA 1
ATOM 534 C C . ASN A 1 69 ? -3.419 -4.583 13.301 1.00 92.44 69 ASN A C 1
ATOM 536 O O . ASN A 1 69 ? -2.812 -5.650 13.207 1.00 92.44 69 ASN A O 1
ATOM 540 N N . LEU A 1 70 ? -2.807 -3.402 13.323 1.00 91.00 70 LEU A N 1
ATOM 541 C CA . LEU A 1 70 ? -1.363 -3.229 13.318 1.00 91.00 70 LEU A CA 1
ATOM 542 C C . LEU A 1 70 ? -0.904 -2.749 14.697 1.00 91.00 70 LEU A C 1
ATOM 544 O O . LEU A 1 70 ? -1.072 -1.585 15.056 1.00 91.00 70 LEU A O 1
ATOM 548 N N . ARG A 1 71 ? -0.316 -3.660 15.482 1.00 90.25 71 ARG A N 1
ATOM 549 C CA . ARG A 1 71 ? 0.210 -3.384 16.837 1.00 90.25 71 ARG A CA 1
ATOM 550 C C . ARG A 1 71 ? -0.803 -2.709 17.779 1.00 90.25 71 ARG A C 1
ATOM 552 O O . ARG A 1 71 ? -0.436 -1.857 18.580 1.00 90.25 71 ARG A O 1
ATOM 559 N N . GLY A 1 72 ? -2.075 -3.089 17.692 1.00 89.75 72 GLY A N 1
ATOM 560 C CA . GLY A 1 72 ? -3.159 -2.509 18.491 1.00 89.75 72 GLY A CA 1
ATOM 561 C C . GLY A 1 72 ? -3.842 -1.303 17.842 1.00 89.75 72 GLY A C 1
ATOM 562 O O . GLY A 1 72 ? -4.877 -0.872 18.344 1.00 89.75 72 GLY A O 1
ATOM 563 N N . ASN A 1 73 ? -3.316 -0.789 16.725 1.00 89.31 73 ASN A N 1
ATOM 564 C CA . ASN A 1 73 ? -3.918 0.302 15.965 1.00 89.31 73 ASN A CA 1
ATOM 565 C C . ASN A 1 73 ? -4.746 -0.242 14.800 1.00 89.31 73 ASN A C 1
ATOM 567 O O . ASN A 1 73 ? -4.314 -1.131 14.065 1.00 89.31 73 ASN A O 1
ATOM 571 N N . VAL A 1 74 ? -5.941 0.313 14.617 1.00 91.88 74 VAL A N 1
ATOM 572 C CA . VAL A 1 74 ? -6.815 -0.033 13.494 1.00 91.88 74 VAL A CA 1
ATOM 573 C C . VAL A 1 74 ? -6.377 0.762 12.270 1.00 91.88 74 VAL A C 1
ATOM 575 O O . VAL A 1 74 ? -6.455 1.987 12.270 1.00 91.88 74 VAL A O 1
ATOM 578 N N . VAL A 1 75 ? -5.934 0.059 11.229 1.00 94.12 75 VAL A N 1
ATOM 579 C CA . VAL A 1 75 ? -5.468 0.659 9.973 1.00 94.12 75 VAL A CA 1
ATOM 580 C C . VAL A 1 75 ? -6.449 0.317 8.861 1.00 94.12 75 VAL A C 1
ATOM 582 O O . VAL A 1 75 ? -6.780 -0.853 8.660 1.00 94.12 75 VAL A O 1
ATOM 585 N N . THR A 1 76 ? -6.911 1.336 8.135 1.00 94.00 76 THR A N 1
ATOM 586 C CA . THR A 1 76 ? -7.802 1.158 6.978 1.00 94.00 76 THR A CA 1
ATOM 587 C C . THR A 1 76 ? -6.999 0.703 5.772 1.00 94.00 76 THR A C 1
ATOM 589 O O . THR A 1 76 ? -5.972 1.301 5.466 1.00 94.00 76 THR A O 1
ATOM 592 N N . ILE A 1 77 ? -7.480 -0.325 5.077 1.00 95.38 77 ILE A N 1
ATOM 593 C CA . ILE A 1 77 ? -6.827 -0.894 3.902 1.00 95.38 77 ILE A CA 1
ATOM 594 C C . ILE A 1 77 ? -7.576 -0.515 2.627 1.00 95.38 77 ILE A C 1
ATOM 596 O O . ILE A 1 77 ? -8.752 -0.854 2.461 1.00 95.38 77 ILE A O 1
ATOM 600 N N . LEU A 1 78 ? -6.866 0.150 1.719 1.00 94.31 78 LEU A N 1
ATOM 601 C CA . LEU A 1 78 ? -7.307 0.479 0.369 1.00 94.31 78 LEU A CA 1
ATOM 602 C C . LEU A 1 78 ? -6.748 -0.517 -0.652 1.00 94.31 78 LEU A C 1
ATOM 604 O O . LEU A 1 78 ? -5.626 -0.984 -0.507 1.00 94.31 78 LEU A O 1
ATOM 608 N N . ASP A 1 79 ? -7.503 -0.807 -1.706 1.00 93.44 79 ASP A N 1
ATOM 609 C CA . ASP A 1 79 ? -7.036 -1.577 -2.863 1.00 93.44 79 ASP A CA 1
ATOM 610 C C . ASP A 1 79 ? -6.593 -0.624 -3.978 1.00 93.44 79 ASP A C 1
ATOM 612 O O . ASP A 1 79 ? -7.415 0.132 -4.506 1.00 93.44 79 ASP A O 1
ATOM 616 N N . ALA A 1 80 ? -5.303 -0.642 -4.336 1.00 93.00 80 ALA A N 1
ATOM 617 C CA . ALA A 1 80 ? -4.768 0.263 -5.349 1.00 93.00 80 ALA A CA 1
ATOM 618 C C . ALA A 1 80 ? -5.383 0.029 -6.735 1.00 93.00 80 ALA A C 1
ATOM 620 O O . ALA A 1 80 ? -5.596 0.992 -7.470 1.00 93.00 80 ALA A O 1
ATOM 621 N N . ARG A 1 81 ? -5.724 -1.219 -7.090 1.00 93.19 81 ARG A N 1
ATOM 622 C CA 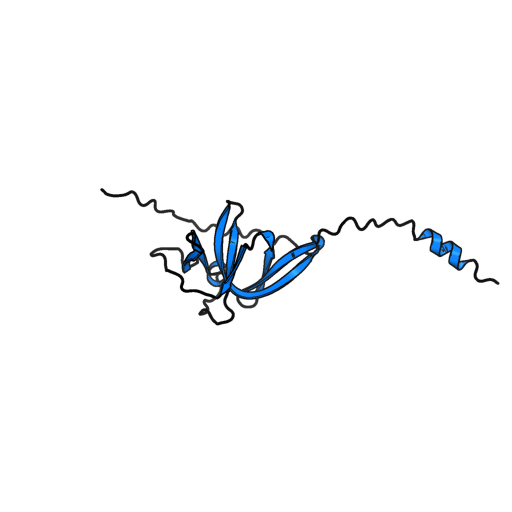. ARG A 1 81 ? -6.347 -1.523 -8.386 1.00 93.19 81 ARG A CA 1
ATOM 623 C C . ARG A 1 81 ? -7.716 -0.874 -8.466 1.00 93.19 81 ARG A C 1
ATOM 625 O O . ARG A 1 81 ? -7.975 -0.122 -9.400 1.00 93.19 81 ARG A O 1
ATOM 632 N N . ILE A 1 82 ? -8.558 -1.076 -7.452 1.00 92.06 82 ILE A N 1
ATOM 633 C CA . ILE A 1 82 ? -9.886 -0.446 -7.413 1.00 92.06 82 ILE A CA 1
ATOM 634 C C . ILE A 1 82 ? -9.776 1.072 -7.368 1.00 92.06 82 ILE A C 1
ATOM 636 O O . ILE A 1 82 ? -10.496 1.770 -8.081 1.00 92.06 82 ILE A O 1
ATOM 640 N N . PHE A 1 83 ? -8.856 1.590 -6.557 1.00 89.06 83 PHE A N 1
ATOM 641 C CA . PHE A 1 83 ? -8.637 3.023 -6.429 1.00 89.06 83 PHE A CA 1
ATOM 642 C C . PHE A 1 83 ? -8.231 3.669 -7.764 1.00 89.06 83 PHE A C 1
ATOM 644 O O . PHE A 1 83 ? -8.708 4.762 -8.079 1.00 89.06 83 PHE A O 1
ATOM 651 N N . PHE A 1 84 ? -7.428 2.975 -8.577 1.00 87.19 84 PHE A N 1
ATOM 652 C CA . PHE A 1 84 ? -7.039 3.389 -9.928 1.00 87.19 84 PHE A CA 1
ATOM 653 C C . PHE A 1 84 ? -8.014 2.948 -11.030 1.00 87.19 84 PHE A C 1
ATOM 655 O O . PHE A 1 84 ? -7.738 3.172 -12.206 1.00 87.19 84 PHE A O 1
ATOM 662 N N . SER A 1 85 ? -9.179 2.388 -10.677 1.00 89.31 85 SER A N 1
ATOM 663 C CA . SER A 1 85 ? -10.179 1.877 -11.632 1.00 89.31 85 SER A CA 1
ATOM 664 C C . SER A 1 85 ? -9.635 0.799 -12.583 1.00 89.31 85 SER A C 1
ATOM 666 O O . SER A 1 85 ? -10.038 0.709 -13.743 1.00 89.31 85 SER A O 1
ATOM 668 N N . LEU A 1 86 ? -8.713 -0.022 -12.084 1.00 89.88 86 LEU A N 1
ATOM 669 C CA . LEU A 1 86 ? -8.125 -1.169 -12.767 1.00 89.88 86 LEU A CA 1
ATOM 670 C C . LEU A 1 86 ? -8.885 -2.462 -12.420 1.00 89.88 86 LEU A C 1
ATOM 672 O O . LEU A 1 86 ? -9.539 -2.533 -11.375 1.00 89.88 86 LEU A O 1
ATOM 676 N N . PRO A 1 87 ? -8.787 -3.510 -13.259 1.00 91.00 87 PRO A N 1
ATOM 677 C CA . PRO A 1 87 ? -9.400 -4.802 -12.971 1.00 91.00 87 PRO A CA 1
ATOM 678 C C . PRO A 1 87 ? -8.911 -5.405 -11.649 1.00 91.00 87 PRO A C 1
ATOM 680 O O . PRO A 1 87 ? -7.706 -5.425 -11.371 1.00 91.00 87 PRO A O 1
ATOM 683 N N . GLU A 1 88 ? -9.851 -5.946 -10.871 1.00 89.25 88 GLU A N 1
ATOM 684 C CA . GLU A 1 88 ? -9.555 -6.697 -9.651 1.00 89.25 88 GLU A CA 1
ATOM 685 C C . GLU A 1 88 ? -8.689 -7.921 -9.944 1.00 89.25 88 GLU A C 1
ATOM 687 O O . GLU A 1 88 ? -8.860 -8.614 -10.950 1.00 89.25 88 GLU A O 1
ATOM 692 N N . LYS A 1 89 ? -7.786 -8.212 -9.011 1.00 89.62 89 LYS A N 1
ATOM 693 C CA . LYS A 1 89 ? -6.959 -9.413 -9.005 1.00 89.62 89 LYS A CA 1
ATOM 694 C C . LYS A 1 89 ? -6.981 -9.999 -7.589 1.00 89.62 89 LYS A C 1
ATOM 696 O O . LYS A 1 89 ? -6.857 -9.235 -6.631 1.00 89.62 89 LYS A O 1
ATOM 701 N N . PRO A 1 90 ? -7.143 -11.323 -7.424 1.00 89.56 90 PRO A N 1
ATOM 702 C CA . PRO A 1 90 ? -6.942 -11.965 -6.131 1.00 89.56 90 PRO A CA 1
ATOM 703 C C . PRO A 1 90 ? -5.529 -11.708 -5.604 1.00 89.56 90 PRO A C 1
ATOM 705 O O . PRO A 1 90 ? -4.574 -11.700 -6.381 1.00 89.56 90 PRO A O 1
ATOM 708 N N . PHE A 1 91 ? -5.398 -11.541 -4.290 1.00 90.19 91 PHE A N 1
ATOM 709 C CA . PHE A 1 91 ? -4.084 -11.404 -3.671 1.00 90.19 91 PHE A CA 1
ATOM 710 C C . PHE A 1 91 ? -3.310 -12.715 -3.795 1.00 90.19 91 PHE A C 1
ATOM 712 O O . PHE A 1 91 ? -3.854 -13.798 -3.569 1.00 90.19 91 PHE A O 1
ATOM 719 N N . ASP A 1 92 ? -2.044 -12.590 -4.156 1.00 92.00 92 ASP A N 1
ATOM 720 C CA . ASP A 1 92 ? -1.089 -13.678 -4.319 1.00 92.00 92 ASP A CA 1
ATOM 721 C C . ASP A 1 92 ? 0.117 -13.491 -3.385 1.00 92.00 92 ASP A C 1
ATOM 723 O O . ASP A 1 92 ? 0.155 -12.586 -2.547 1.00 92.00 92 ASP A O 1
ATOM 727 N N . ASP A 1 93 ? 1.113 -14.366 -3.522 1.00 92.19 93 ASP A N 1
ATOM 728 C CA . ASP A 1 93 ? 2.322 -14.349 -2.696 1.00 92.19 93 ASP A CA 1
ATOM 729 C C . ASP A 1 93 ? 3.198 -13.105 -2.916 1.00 92.19 93 ASP A C 1
ATOM 731 O O . ASP A 1 93 ? 4.040 -12.789 -2.064 1.00 92.19 93 ASP A O 1
ATOM 735 N N . ASP A 1 94 ? 2.993 -12.371 -4.010 1.00 93.81 94 ASP A N 1
ATOM 736 C CA . ASP A 1 94 ? 3.706 -11.132 -4.326 1.00 93.81 94 ASP A CA 1
ATOM 737 C C . ASP A 1 94 ? 2.992 -9.900 -3.766 1.00 93.81 94 ASP A C 1
ATOM 739 O O . ASP A 1 94 ? 3.653 -8.921 -3.411 1.00 93.81 94 ASP A O 1
ATOM 743 N N . SER A 1 95 ? 1.679 -9.994 -3.553 1.00 94.88 95 SER A N 1
ATOM 744 C CA . SER A 1 95 ? 0.845 -8.908 -3.044 1.00 94.88 95 SER A CA 1
ATOM 745 C C . SER A 1 95 ? 1.317 -8.413 -1.672 1.00 94.88 95 SER A C 1
ATOM 747 O O . SER A 1 95 ? 1.583 -9.187 -0.739 1.00 94.88 95 SER A O 1
ATOM 749 N N . ARG A 1 96 ? 1.426 -7.092 -1.517 1.00 95.69 96 ARG A N 1
ATOM 750 C CA . ARG A 1 96 ? 1.878 -6.443 -0.273 1.00 95.69 96 ARG A CA 1
ATOM 751 C C . ARG A 1 96 ? 0.887 -5.391 0.189 1.00 95.69 96 ARG A C 1
ATOM 753 O O . ARG A 1 96 ? 0.200 -4.778 -0.619 1.00 95.69 96 ARG A O 1
ATOM 760 N N . ILE A 1 97 ? 0.860 -5.159 1.496 1.00 96.00 97 ILE A N 1
ATOM 761 C CA . ILE A 1 97 ? 0.193 -4.013 2.111 1.00 96.00 97 ILE A CA 1
ATOM 762 C C . ILE A 1 97 ? 1.278 -2.997 2.464 1.00 96.00 97 ILE A C 1
ATOM 764 O O . ILE A 1 97 ? 2.089 -3.239 3.359 1.00 96.00 97 ILE A O 1
ATOM 768 N N . MET A 1 98 ? 1.299 -1.871 1.760 1.00 95.56 98 MET A N 1
ATOM 769 C CA . MET A 1 98 ? 2.141 -0.725 2.091 1.00 95.56 98 MET A CA 1
ATOM 770 C C . MET A 1 98 ? 1.432 0.119 3.145 1.00 95.56 98 MET A C 1
ATOM 772 O O . MET A 1 98 ? 0.382 0.693 2.869 1.00 95.56 98 MET A O 1
ATOM 776 N N . VAL A 1 99 ? 1.986 0.172 4.353 1.00 95.31 99 VAL A N 1
ATOM 777 C CA . VAL A 1 99 ? 1.495 1.019 5.442 1.00 95.31 99 VAL A CA 1
ATOM 778 C C . VAL A 1 99 ? 2.156 2.380 5.313 1.00 95.31 99 VAL A C 1
ATOM 780 O O . VAL A 1 99 ? 3.382 2.483 5.351 1.00 95.31 99 VAL A O 1
ATOM 783 N N . VAL A 1 100 ? 1.340 3.414 5.153 1.00 94.12 100 VAL A N 1
ATOM 784 C CA . VAL A 1 100 ? 1.782 4.776 4.877 1.00 94.12 100 VAL A CA 1
ATOM 785 C C . VAL A 1 100 ? 1.204 5.759 5.878 1.00 94.12 100 VAL A C 1
ATOM 787 O O . VAL A 1 100 ? 0.069 5.612 6.338 1.00 94.12 100 VAL A O 1
ATOM 790 N N . GLU A 1 101 ? 1.992 6.777 6.191 1.00 90.25 101 GLU A N 1
ATOM 791 C CA . GLU A 1 101 ? 1.555 7.924 6.972 1.00 90.25 101 GLU A CA 1
ATOM 792 C C . GLU A 1 101 ? 1.092 9.034 6.033 1.00 90.25 101 GLU A C 1
ATOM 794 O O . GLU A 1 101 ? 1.816 9.499 5.154 1.00 90.25 101 GLU A O 1
ATOM 799 N N . LEU A 1 102 ? -0.157 9.452 6.197 1.00 86.31 102 LEU A N 1
ATOM 800 C CA . LEU A 1 102 ? -0.704 10.581 5.467 1.00 86.31 102 LEU A CA 1
ATOM 801 C C . LEU A 1 102 ? -0.234 11.881 6.115 1.00 86.31 102 LEU A C 1
ATOM 803 O O . LEU A 1 102 ? 0.016 11.953 7.314 1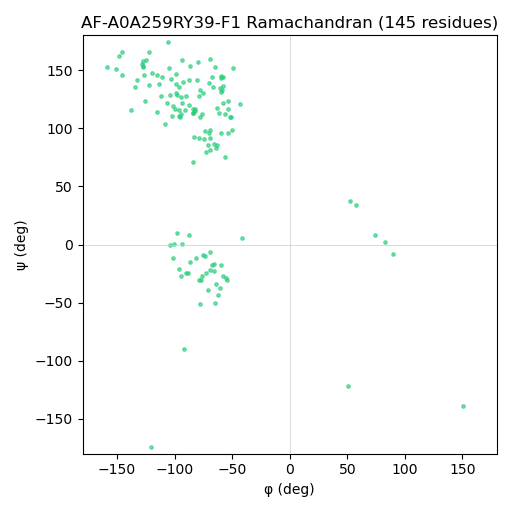.00 86.31 102 LEU A O 1
ATOM 807 N N . ARG A 1 103 ? -0.237 12.975 5.350 1.00 82.38 103 ARG A N 1
ATOM 808 C CA . ARG A 1 103 ? 0.095 14.312 5.880 1.00 82.38 103 ARG A CA 1
ATOM 809 C C . ARG A 1 103 ? -0.827 14.778 7.017 1.00 82.38 103 ARG A C 1
ATOM 811 O O . ARG A 1 103 ? -0.476 15.719 7.721 1.00 82.38 103 ARG A O 1
ATOM 818 N N . SER A 1 104 ? -2.004 14.166 7.179 1.00 85.06 104 SER A N 1
ATOM 819 C CA . SER A 1 104 ? -2.897 14.393 8.324 1.00 85.06 104 SER A CA 1
ATOM 820 C C . SER A 1 104 ? -2.398 13.759 9.632 1.00 85.06 104 SER A C 1
ATOM 822 O O . SER A 1 104 ? -2.967 14.045 10.683 1.00 85.06 104 SER A O 1
ATOM 824 N N . GLY A 1 105 ? -1.361 12.915 9.581 1.00 84.19 105 GLY A N 1
ATOM 825 C CA . GLY A 1 105 ? -0.896 12.058 10.678 1.00 84.19 105 GLY A CA 1
ATOM 826 C C . GLY A 1 105 ? -1.676 10.744 10.804 1.00 84.19 105 GLY A C 1
ATOM 827 O O . GLY A 1 105 ? -1.430 9.957 11.715 1.00 84.19 105 GLY A O 1
ATOM 828 N N . GLU A 1 106 ? -2.642 10.495 9.917 1.00 87.12 106 GLU A N 1
ATOM 829 C CA . GLU A 1 106 ? -3.388 9.237 9.878 1.00 87.12 106 GLU A CA 1
ATOM 830 C C . GLU A 1 106 ? -2.583 8.152 9.161 1.00 87.12 106 GLU A C 1
ATOM 832 O O . GLU A 1 106 ? -1.942 8.407 8.142 1.00 87.12 106 GLU A O 1
ATOM 837 N N . VAL A 1 107 ? -2.668 6.921 9.664 1.00 90.31 107 VAL A N 1
ATOM 838 C CA . VAL A 1 107 ? -2.024 5.759 9.047 1.00 90.31 107 VAL A CA 1
ATOM 839 C C . VAL A 1 107 ? -3.041 4.996 8.207 1.00 90.31 107 VAL A C 1
ATOM 841 O O . VAL A 1 107 ? -4.119 4.627 8.684 1.00 90.31 107 VAL A O 1
ATOM 844 N N . ALA A 1 108 ? -2.679 4.724 6.959 1.00 94.12 108 ALA A N 1
ATOM 845 C CA . ALA A 1 108 ? -3.468 3.933 6.025 1.00 94.12 108 ALA A CA 1
ATOM 846 C C . ALA A 1 108 ? -2.613 2.812 5.432 1.00 94.12 108 ALA A C 1
ATOM 848 O O . ALA A 1 108 ? -1.395 2.917 5.350 1.00 94.12 108 ALA A O 1
ATOM 849 N N . GLY A 1 109 ? -3.248 1.724 5.013 1.00 95.19 109 GLY A N 1
ATOM 850 C CA . GLY A 1 109 ? -2.603 0.661 4.257 1.00 95.19 109 GLY A CA 1
ATOM 851 C C . GLY A 1 109 ? -3.115 0.632 2.824 1.00 95.19 109 GLY A C 1
ATOM 852 O O . GLY A 1 109 ? -4.295 0.867 2.577 1.00 95.19 109 GLY A O 1
ATOM 853 N N . ILE A 1 110 ? -2.238 0.324 1.878 1.00 95.31 110 ILE A N 1
ATOM 854 C CA . ILE A 1 110 ? -2.562 0.211 0.456 1.00 95.31 110 ILE A CA 1
ATOM 855 C C . ILE A 1 110 ? -2.112 -1.165 -0.023 1.00 95.31 110 ILE A C 1
ATOM 857 O O . ILE A 1 110 ? -0.942 -1.515 0.114 1.00 95.31 110 ILE A O 1
ATOM 861 N N . VAL A 1 111 ? -3.033 -1.949 -0.577 1.00 95.69 111 VAL A N 1
ATOM 862 C CA . VAL A 1 111 ? -2.705 -3.211 -1.238 1.00 95.69 111 VAL A CA 1
ATOM 863 C C . VAL A 1 111 ?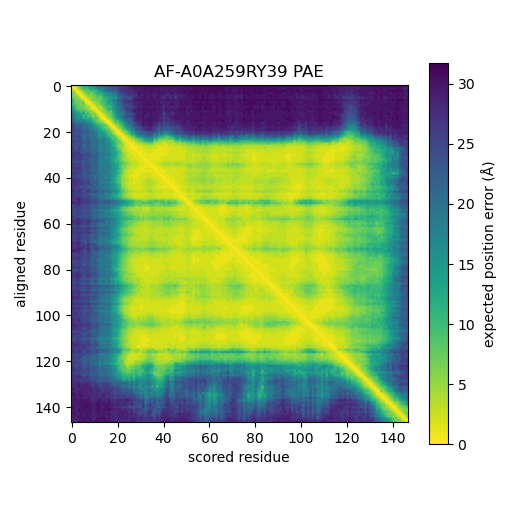 -2.174 -2.922 -2.634 1.00 95.69 111 VAL A C 1
ATOM 865 O O . VAL A 1 111 ? 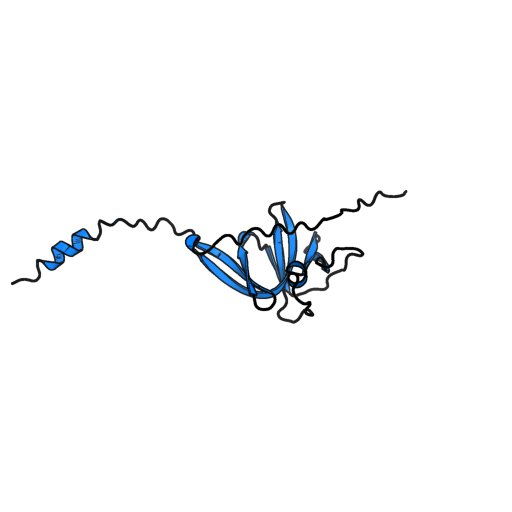-2.829 -2.228 -3.413 1.00 95.69 111 VAL A O 1
ATOM 868 N N . VAL A 1 112 ? -1.004 -3.476 -2.937 1.00 95.31 112 VAL A N 1
ATOM 869 C CA . VAL A 1 112 ? -0.309 -3.377 -4.226 1.00 95.31 112 VAL A CA 1
ATOM 870 C C . VAL A 1 112 ? 0.046 -4.776 -4.725 1.00 95.31 112 VAL A C 1
ATOM 872 O O . VAL A 1 112 ? 0.138 -5.710 -3.923 1.00 95.31 112 VAL A O 1
ATOM 875 N N . ASP A 1 113 ? 0.266 -4.930 -6.032 1.00 94.69 113 ASP A N 1
ATOM 876 C CA . ASP A 1 113 ? 0.538 -6.249 -6.619 1.00 94.69 113 ASP A CA 1
ATOM 877 C C . ASP A 1 113 ? 1.915 -6.780 -6.250 1.00 94.69 113 ASP A C 1
ATOM 879 O O . ASP A 1 113 ? 2.071 -7.970 -6.006 1.00 94.69 113 ASP A O 1
ATOM 883 N N . SER A 1 114 ? 2.914 -5.904 -6.212 1.00 94.38 114 SER A N 1
ATOM 884 C CA . SER A 1 114 ? 4.243 -6.245 -5.723 1.00 94.38 114 SER A CA 1
ATOM 885 C C . SER A 1 114 ? 4.997 -4.992 -5.307 1.00 94.38 114 SER A C 1
ATOM 887 O O . SER A 1 114 ? 4.763 -3.900 -5.827 1.00 94.38 114 SER A O 1
ATOM 889 N N . VAL A 1 115 ? 5.920 -5.157 -4.364 1.00 93.81 115 VAL A N 1
ATOM 890 C CA . VAL A 1 115 ? 6.922 -4.143 -4.020 1.00 93.81 115 VAL A CA 1
ATOM 891 C C . VAL A 1 115 ? 8.240 -4.598 -4.623 1.00 93.81 115 VAL A C 1
ATOM 893 O O . VAL A 1 115 ? 8.629 -5.749 -4.424 1.00 93.81 115 VAL A O 1
ATOM 896 N N . ALA A 1 116 ? 8.896 -3.713 -5.369 1.00 84.75 116 ALA A N 1
ATOM 897 C CA . ALA A 1 116 ? 10.137 -4.024 -6.062 1.00 84.75 116 ALA A CA 1
ATOM 898 C C . ALA A 1 116 ? 11.347 -3.672 -5.184 1.00 84.75 116 ALA A C 1
ATOM 900 O O . ALA A 1 116 ? 11.810 -4.501 -4.402 1.00 84.75 116 ALA A O 1
ATOM 901 N N . GLU A 1 117 ? 11.847 -2.441 -5.282 1.00 84.00 117 GLU A N 1
ATOM 902 C CA . GLU A 1 117 ? 13.057 -2.007 -4.580 1.00 84.00 117 GLU A CA 1
ATOM 903 C C . GLU A 1 117 ? 13.005 -0.539 -4.146 1.00 84.00 117 GLU A C 1
ATOM 905 O O . GLU A 1 117 ? 12.155 0.244 -4.592 1.00 84.00 117 GLU A O 1
ATOM 910 N N . VAL A 1 118 ? 13.932 -0.168 -3.259 1.00 87.31 118 VAL A N 1
ATOM 911 C CA . VAL A 1 118 ? 14.146 1.230 -2.882 1.00 87.31 118 VAL A CA 1
ATOM 912 C C . VAL A 1 118 ? 15.062 1.869 -3.916 1.00 87.31 118 VAL A C 1
ATOM 914 O O . VAL A 1 118 ? 16.224 1.487 -4.029 1.00 87.31 118 VAL A O 1
ATOM 917 N N . ILE A 1 119 ? 14.548 2.863 -4.634 1.00 86.44 119 ILE A N 1
ATOM 918 C CA . ILE A 1 119 ? 15.289 3.611 -5.649 1.00 86.44 119 ILE A CA 1
ATOM 919 C C . ILE A 1 119 ? 15.708 4.975 -5.104 1.00 86.44 119 ILE A C 1
ATOM 921 O O . ILE A 1 119 ? 14.979 5.623 -4.352 1.00 86.44 119 ILE A O 1
ATOM 925 N N . ALA A 1 120 ? 16.906 5.406 -5.480 1.00 83.44 120 ALA A N 1
ATOM 926 C CA . ALA A 1 120 ? 17.425 6.733 -5.195 1.00 83.44 120 ALA A CA 1
ATOM 927 C C . ALA A 1 120 ? 17.280 7.572 -6.467 1.00 83.44 120 ALA A C 1
ATOM 929 O O . ALA A 1 120 ? 17.815 7.192 -7.507 1.00 83.44 120 ALA A O 1
ATOM 930 N N . LEU A 1 121 ? 16.517 8.659 -6.394 1.00 79.75 121 LEU A N 1
ATOM 931 C CA . LEU A 1 121 ? 16.269 9.548 -7.524 1.00 79.75 121 LEU A CA 1
ATOM 932 C C . LEU A 1 121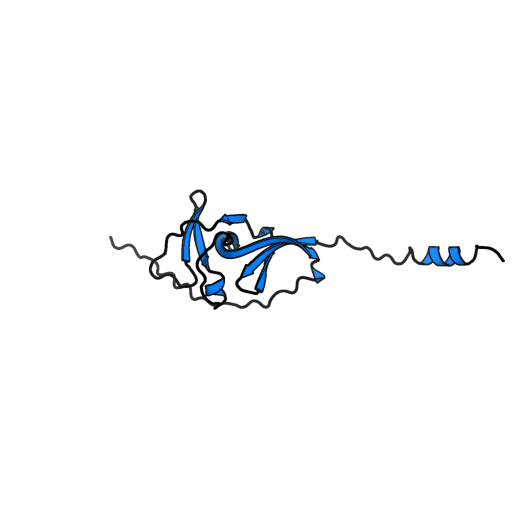 ? 16.704 10.964 -7.169 1.00 79.75 121 LEU A C 1
ATOM 934 O O . LEU A 1 121 ? 16.412 11.455 -6.073 1.00 79.75 121 LEU A O 1
ATOM 938 N N . ASP A 1 122 ? 17.359 11.612 -8.124 1.00 76.75 122 ASP A N 1
ATOM 939 C CA . ASP A 1 122 ? 17.642 13.040 -8.063 1.00 76.75 122 ASP A CA 1
ATOM 940 C C . ASP A 1 122 ? 16.331 13.816 -8.233 1.00 76.75 122 ASP A C 1
ATOM 942 O O . ASP A 1 122 ? 15.485 13.448 -9.057 1.00 76.75 122 ASP A O 1
ATOM 946 N N . GLU A 1 123 ? 16.148 14.889 -7.459 1.00 67.81 123 GLU A N 1
ATOM 947 C CA . GLU A 1 123 ? 14.915 15.693 -7.490 1.00 67.81 123 GLU A CA 1
ATOM 948 C C . GLU A 1 123 ? 14.567 16.208 -8.896 1.00 67.81 123 GLU A C 1
ATOM 950 O O . GLU A 1 123 ? 13.390 16.330 -9.224 1.00 67.81 123 GLU A O 1
ATOM 955 N N . GLU A 1 124 ? 15.561 16.420 -9.764 1.00 67.06 124 GLU A N 1
ATOM 956 C CA . GLU A 1 124 ? 15.356 16.875 -11.147 1.00 67.06 124 GLU A CA 1
ATOM 957 C C . GLU A 1 124 ? 14.612 15.861 -12.034 1.00 67.06 124 GLU A C 1
ATOM 959 O O . GLU A 1 124 ? 14.002 16.238 -13.035 1.00 67.06 124 GLU A O 1
ATOM 964 N N . ILE A 1 125 ? 14.640 14.572 -11.680 1.00 62.06 125 ILE A N 1
ATOM 965 C CA . ILE A 1 125 ? 13.994 13.494 -12.445 1.00 62.06 125 ILE A CA 1
ATOM 966 C C . ILE A 1 125 ? 12.539 13.299 -11.987 1.00 62.06 125 ILE A C 1
ATOM 968 O O . ILE A 1 125 ? 11.691 12.820 -12.749 1.00 62.06 125 ILE A O 1
ATOM 972 N N . VAL A 1 126 ? 12.218 13.688 -10.749 1.00 61.97 126 VAL A N 1
ATOM 973 C CA . VAL A 1 126 ? 10.895 13.488 -10.152 1.00 61.97 126 VAL A CA 1
ATOM 974 C C . VAL A 1 126 ? 9.954 14.612 -10.582 1.00 61.97 126 VAL A C 1
ATOM 976 O O . VAL A 1 126 ? 9.833 15.647 -9.935 1.00 61.97 126 VAL A O 1
ATOM 979 N N . ASN A 1 127 ? 9.216 14.387 -11.667 1.00 57.81 127 ASN A N 1
ATOM 980 C CA . ASN A 1 127 ? 8.082 15.245 -11.997 1.00 57.81 127 ASN A CA 1
ATOM 981 C C . ASN A 1 127 ? 6.896 14.921 -11.083 1.00 57.81 127 ASN A C 1
ATOM 983 O O . ASN A 1 127 ? 6.487 13.762 -10.981 1.00 57.81 127 ASN A O 1
ATOM 987 N N . GLU A 1 128 ? 6.293 15.944 -10.468 1.00 56.03 128 GLU A N 1
ATOM 988 C CA . GLU A 1 128 ? 5.025 15.775 -9.758 1.00 56.03 128 GLU A CA 1
ATOM 989 C C . GLU A 1 128 ? 3.980 15.193 -10.721 1.00 56.03 128 GLU A C 1
ATOM 991 O O . GLU A 1 128 ? 3.521 15.850 -11.663 1.00 56.03 128 GLU A O 1
ATOM 996 N N . ALA A 1 129 ? 3.570 13.947 -10.478 1.00 51.69 129 ALA A N 1
ATOM 997 C CA . ALA A 1 129 ? 2.393 13.403 -11.128 1.00 51.69 129 ALA A CA 1
ATOM 998 C C . ALA A 1 129 ? 1.217 14.317 -10.767 1.00 51.69 129 ALA A C 1
ATOM 1000 O O . ALA A 1 129 ? 0.933 14.535 -9.586 1.00 51.69 129 ALA A O 1
ATOM 1001 N N . LYS A 1 130 ? 0.555 14.890 -11.786 1.00 39.88 130 LYS A N 1
ATOM 1002 C CA . LYS A 1 130 ? -0.606 15.772 -11.602 1.00 39.88 130 LYS A CA 1
ATOM 1003 C C . LYS A 1 130 ? -1.521 15.162 -10.550 1.00 39.88 130 LYS A C 1
ATOM 1005 O O . LYS A 1 130 ? -2.002 14.047 -10.750 1.00 39.88 130 LYS A O 1
ATOM 1010 N N . ARG A 1 131 ? -1.770 15.903 -9.463 1.00 43.84 131 ARG A N 1
ATOM 1011 C CA . ARG A 1 131 ? -2.732 15.532 -8.420 1.00 43.84 131 ARG A CA 1
ATOM 1012 C C . ARG A 1 131 ? -4.051 15.166 -9.092 1.00 43.84 131 ARG A C 1
ATOM 1014 O O . ARG A 1 131 ? -4.842 16.045 -9.431 1.00 43.84 131 ARG A O 1
ATOM 1021 N N . ARG A 1 132 ? -4.309 13.873 -9.291 1.00 45.53 132 ARG A N 1
ATOM 1022 C CA . ARG A 1 132 ? -5.671 13.405 -9.512 1.00 45.53 132 ARG A CA 1
ATOM 1023 C C . ARG A 1 132 ? -6.335 13.571 -8.161 1.00 45.53 132 ARG A C 1
ATOM 1025 O O . ARG A 1 132 ? -6.134 12.768 -7.258 1.00 45.53 132 ARG A O 1
ATOM 1032 N N . GLN A 1 133 ? -7.030 14.688 -7.995 1.00 42.09 133 GLN A N 1
ATOM 1033 C CA . GLN A 1 133 ? -7.916 14.897 -6.867 1.00 42.09 133 GLN A CA 1
ATOM 1034 C C . GLN A 1 133 ? -9.046 13.885 -7.040 1.00 42.09 133 GLN A C 1
ATOM 1036 O O . GLN A 1 133 ? -10.027 14.157 -7.727 1.00 42.09 133 GLN A O 1
ATOM 1041 N N . ILE A 1 134 ? -8.846 12.667 -6.533 1.00 48.00 134 ILE A N 1
ATOM 1042 C CA . ILE A 1 134 ? -9.910 11.678 -6.520 1.00 48.00 134 ILE A CA 1
ATOM 1043 C C . ILE A 1 134 ? -10.795 12.053 -5.342 1.00 48.00 134 ILE A C 1
ATOM 1045 O O . ILE A 1 134 ? -10.518 11.718 -4.192 1.00 48.00 134 ILE A O 1
ATOM 1049 N N . ASP A 1 135 ? -11.795 12.873 -5.649 1.00 42.22 135 ASP A N 1
ATOM 1050 C CA . ASP A 1 135 ? -12.832 13.291 -4.720 1.00 42.22 135 ASP A CA 1
ATOM 1051 C C . ASP A 1 135 ? -13.713 12.074 -4.413 1.00 42.22 135 ASP A C 1
ATOM 1053 O O . ASP A 1 135 ? -14.740 11.839 -5.048 1.00 42.22 135 ASP A O 1
ATOM 1057 N N . TYR A 1 136 ? -13.250 11.224 -3.495 1.00 46.53 136 TYR A N 1
ATOM 1058 C CA . TYR A 1 136 ? -14.078 10.175 -2.923 1.00 46.53 136 TYR A CA 1
ATOM 1059 C C . TYR A 1 136 ? -14.883 10.792 -1.780 1.00 46.53 136 TYR A C 1
ATOM 1061 O O . TYR A 1 136 ? -14.302 11.162 -0.755 1.00 46.53 136 TYR A O 1
ATOM 1069 N N . PRO A 1 137 ? -16.217 10.893 -1.901 1.00 39.00 137 PRO A N 1
ATOM 1070 C CA . PRO A 1 137 ? -17.043 11.378 -0.815 1.00 39.00 137 PRO A CA 1
ATOM 1071 C C . PRO A 1 137 ? -17.044 10.334 0.306 1.00 39.00 137 PRO A C 1
ATOM 1073 O O . PRO A 1 137 ? -17.885 9.435 0.342 1.00 39.00 137 PRO A O 1
ATOM 1076 N N . CYS A 1 138 ? -16.118 10.459 1.257 1.00 37.34 138 CYS A N 1
ATOM 1077 C CA . CYS A 1 138 ? -16.217 9.803 2.555 1.00 37.34 138 CYS A CA 1
ATOM 1078 C C . CYS A 1 138 ? -17.450 10.365 3.277 1.00 37.34 138 CYS A C 1
ATOM 1080 O O . CYS A 1 138 ? -17.367 11.314 4.055 1.00 37.34 138 CYS A O 1
ATOM 1082 N N . ARG A 1 139 ? -18.632 9.791 3.019 1.00 40.16 139 ARG A N 1
ATOM 1083 C CA . ARG A 1 139 ? -19.811 9.997 3.867 1.00 40.16 139 ARG A CA 1
ATOM 1084 C C . ARG A 1 139 ? -19.568 9.264 5.181 1.00 40.16 139 ARG A C 1
ATOM 1086 O O . ARG A 1 139 ? -19.988 8.124 5.350 1.00 40.16 139 ARG A O 1
ATOM 1093 N N . SER A 1 140 ? -18.896 9.928 6.115 1.00 37.91 140 SER A N 1
ATOM 1094 C CA . SER A 1 140 ? -18.864 9.519 7.514 1.00 37.91 140 SER A CA 1
ATOM 1095 C C . SER A 1 140 ? -20.298 9.521 8.055 1.00 37.91 140 SER A C 1
ATOM 1097 O O . SER A 1 140 ? -20.855 10.547 8.445 1.00 37.91 140 SER A O 1
ATOM 1099 N N . GLN A 1 141 ? -20.952 8.359 8.047 1.00 39.09 141 GLN A N 1
ATOM 1100 C CA . GLN A 1 141 ? -22.176 8.189 8.816 1.00 39.09 141 GLN A CA 1
ATOM 1101 C C . GLN A 1 141 ? -21.775 8.096 10.284 1.00 39.09 141 GLN A C 1
ATOM 1103 O O . GLN A 1 141 ? -21.332 7.067 10.785 1.00 39.09 141 GLN A O 1
ATOM 1108 N N . ARG A 1 142 ? -21.891 9.240 10.960 1.00 33.66 142 ARG A N 1
ATOM 1109 C CA . ARG A 1 142 ? -21.840 9.366 12.412 1.00 33.66 142 ARG A CA 1
ATOM 1110 C C . ARG A 1 142 ? -22.838 8.367 13.009 1.00 33.66 142 ARG A C 1
ATOM 1112 O O . ARG A 1 142 ? -24.043 8.575 12.886 1.00 33.66 142 ARG A O 1
ATOM 1119 N N . ILE A 1 143 ? -22.352 7.305 13.651 1.00 39.62 143 ILE A N 1
ATOM 1120 C CA . ILE A 1 143 ? -23.199 6.442 14.481 1.00 39.62 143 ILE A CA 1
ATOM 1121 C C . ILE A 1 143 ? -23.592 7.280 15.698 1.00 39.62 143 ILE A C 1
ATOM 1123 O O . ILE A 1 143 ? -22.808 7.475 16.625 1.00 39.62 143 ILE A O 1
ATOM 1127 N N . ILE A 1 144 ? -24.793 7.853 15.661 1.00 43.59 144 ILE A N 1
ATOM 1128 C CA . ILE A 1 144 ? -25.413 8.448 16.841 1.00 43.59 144 ILE A CA 1
ATOM 1129 C C . ILE A 1 144 ? -25.906 7.267 17.672 1.00 43.59 144 ILE A C 1
ATOM 1131 O O . ILE A 1 144 ? -26.798 6.541 17.238 1.00 43.59 144 ILE A O 1
ATOM 1135 N N . GLY A 1 145 ? -25.293 7.051 18.836 1.00 43.81 145 GLY A N 1
ATOM 1136 C CA . GLY A 1 145 ? -25.721 6.020 19.773 1.00 43.81 145 GLY A CA 1
ATOM 1137 C C . GLY A 1 145 ? -27.207 6.159 20.102 1.00 43.81 145 GLY A C 1
ATOM 1138 O O . GLY A 1 145 ? -27.654 7.210 20.565 1.00 43.81 145 GLY A O 1
ATOM 1139 N N . SER A 1 146 ? -27.968 5.094 19.866 1.00 39.12 146 SER A N 1
ATOM 1140 C CA . SER A 1 146 ? -29.273 4.903 20.485 1.00 39.12 146 SER A CA 1
ATOM 1141 C C . SER A 1 146 ? -29.073 4.149 21.796 1.00 39.12 146 SER A C 1
ATOM 1143 O O . SER A 1 146 ? -28.388 3.129 21.821 1.00 39.12 146 SER A O 1
ATOM 1145 N N . ARG A 1 147 ? -29.639 4.738 22.847 1.00 54.94 147 ARG A N 1
ATOM 1146 C CA . ARG A 1 147 ? -29.638 4.311 24.250 1.00 54.94 147 ARG A CA 1
ATOM 1147 C C . ARG A 1 147 ? -30.007 2.849 24.468 1.00 54.94 147 ARG A C 1
ATOM 1149 O O . ARG A 1 147 ? -30.837 2.342 23.683 1.00 54.94 147 ARG A O 1
#

Radius of gyration: 24.08 Å; Cα contacts (8 Å, |Δi|>4): 220; chains: 1; bounding box: 88×42×54 Å